Protein AF-A0A5D2SCQ4-F1 (afdb_monomer)

Nearest PDB structures (foldseek):
  4n5a-assembly1_A  TM=8.285E-01  e=2.492E-02  Saccharomyces cerevisiae S288C
  7ocf-assembly1_E  TM=3.473E-01  e=3.050E+00  Rattus norvegicus
  7jh6-assembly4_D  TM=3.419E-01  e=4.932E+00  synthetic construct

Solvent-accessible surface area (backbone atoms only — not comparable to full-atom values): 7076 Å² total; per-residue (Å²): 134,86,76,68,69,57,61,71,61,46,50,53,52,39,54,51,33,58,77,34,62,87,49,38,45,61,53,42,52,53,45,42,56,48,36,59,52,26,59,76,66,69,37,58,72,58,34,53,37,48,49,54,44,50,56,47,36,52,75,68,31,56,94,53,38,85,60,42,45,67,52,51,51,52,52,31,52,58,24,56,66,36,85,90,38,65,68,44,24,54,50,17,51,52,52,48,50,51,56,49,56,76,64,44,82,65,71,71,46,72,88,74,48,59,70,75,58,50,53,54,57,62,73,74,111

Mean predicted aligned error: 9.15 Å

Foldseek 3Di:
DLPQQDVVVLLVVLVVCQVPVVCVLVVLVVLLVVLVVCVVVVVVSSVVNSLVSVLVNLVRVLVSCVSRVVSLVVSLVVLCVPPPDVVSNVSSVVSVCSSVVSVPPPPPVLVVDDVVVNVVVVVVD

Radius of gyration: 16.8 Å; Cα contacts (8 Å, |Δi|>4): 83; chains: 1; bounding box: 44×37×41 Å

Structure (mmCIF, N/CA/C/O backbone):
data_AF-A0A5D2SCQ4-F1
#
_entry.id   AF-A0A5D2SCQ4-F1
#
loop_
_atom_site.group_PDB
_atom_site.id
_atom_site.type_symbol
_atom_site.label_atom_id
_atom_site.label_alt_id
_atom_site.label_comp_id
_atom_site.label_asym_id
_atom_site.label_entity_id
_atom_site.label_seq_id
_atom_site.pdbx_PDB_ins_code
_atom_site.Cartn_x
_atom_site.Cartn_y
_atom_site.Cartn_z
_atom_site.occupancy
_atom_site.B_iso_or_equiv
_atom_site.auth_seq_id
_atom_site.auth_comp_id
_atom_site.auth_asym_id
_atom_site.auth_atom_id
_atom_site.pdbx_PDB_model_num
ATOM 1 N N . MET A 1 1 ? -10.960 -16.924 11.896 1.00 34.47 1 MET A N 1
ATOM 2 C CA . MET A 1 1 ? -9.845 -17.576 11.174 1.00 34.47 1 MET A CA 1
ATOM 3 C C . MET A 1 1 ? -9.097 -16.480 10.440 1.00 34.47 1 MET A C 1
ATOM 5 O O . MET A 1 1 ? -9.361 -16.223 9.272 1.00 34.47 1 MET A O 1
ATOM 9 N N . ASP A 1 2 ? -8.215 -15.797 11.160 1.00 41.88 2 ASP A N 1
ATOM 10 C CA . ASP A 1 2 ? -7.297 -14.808 10.605 1.00 41.88 2 ASP A CA 1
ATOM 11 C C . ASP A 1 2 ? -6.147 -15.559 9.942 1.00 41.88 2 ASP A C 1
ATOM 13 O O . ASP A 1 2 ? -5.124 -15.850 10.554 1.00 41.88 2 ASP A O 1
ATOM 17 N N . ALA A 1 3 ? -6.367 -15.987 8.698 1.00 49.19 3 ALA A N 1
ATOM 18 C CA . ALA A 1 3 ? -5.285 -16.503 7.880 1.00 49.19 3 ALA A CA 1
ATOM 19 C C . ALA A 1 3 ? -4.336 -15.334 7.602 1.00 49.19 3 ALA A C 1
ATOM 21 O O . ALA A 1 3 ? -4.614 -14.486 6.751 1.00 49.19 3 ALA A O 1
ATOM 22 N N . GLU A 1 4 ? -3.252 -15.280 8.371 1.00 58.25 4 GLU A N 1
ATOM 23 C CA . GLU A 1 4 ? -2.192 -14.296 8.225 1.00 58.25 4 GLU A CA 1
ATOM 24 C C . GLU A 1 4 ? -1.730 -14.243 6.756 1.00 58.25 4 GLU A C 1
ATOM 26 O O . GLU A 1 4 ? -1.707 -15.282 6.073 1.00 58.25 4 GLU A O 1
ATOM 31 N N . PRO A 1 5 ? -1.434 -13.050 6.211 1.00 62.31 5 PRO A N 1
ATOM 32 C CA . PRO A 1 5 ? -1.111 -12.905 4.801 1.00 62.31 5 PRO A CA 1
ATOM 33 C C . PRO A 1 5 ? 0.075 -13.811 4.453 1.00 62.31 5 PRO A C 1
ATOM 35 O O . PRO A 1 5 ? 1.175 -13.633 4.956 1.00 62.31 5 PRO A O 1
ATOM 38 N N . ASN A 1 6 ? -0.156 -14.833 3.622 1.00 80.81 6 ASN A N 1
ATOM 39 C CA . ASN A 1 6 ? 0.857 -15.849 3.347 1.00 80.81 6 ASN A CA 1
ATOM 40 C C . ASN A 1 6 ? 2.010 -15.230 2.544 1.00 80.81 6 ASN A C 1
ATOM 42 O O . ASN A 1 6 ? 1.920 -15.110 1.317 1.00 80.81 6 ASN A O 1
ATOM 46 N N . ASP A 1 7 ? 3.091 -14.876 3.235 1.00 79.88 7 ASP A N 1
ATOM 47 C CA . ASP A 1 7 ? 4.277 -14.219 2.681 1.00 79.88 7 ASP A CA 1
ATOM 48 C C . ASP A 1 7 ? 4.812 -14.902 1.420 1.00 79.88 7 ASP A C 1
ATOM 50 O O . ASP A 1 7 ? 5.222 -14.235 0.468 1.00 79.88 7 ASP A O 1
ATOM 54 N N . ARG A 1 8 ? 4.729 -16.238 1.340 1.00 86.69 8 ARG A N 1
ATOM 55 C CA . ARG A 1 8 ? 5.151 -16.995 0.152 1.00 86.69 8 ARG A CA 1
ATOM 56 C C . ARG A 1 8 ? 4.293 -16.673 -1.072 1.00 86.69 8 ARG A C 1
ATOM 58 O O . ARG A 1 8 ? 4.812 -16.597 -2.185 1.00 86.69 8 ARG A O 1
ATOM 65 N N . LYS A 1 9 ? 2.978 -16.508 -0.899 1.00 87.25 9 LYS A N 1
ATOM 66 C CA . LYS A 1 9 ? 2.068 -16.118 -1.991 1.00 87.25 9 LYS A CA 1
ATOM 67 C C . LYS A 1 9 ? 2.291 -14.660 -2.395 1.00 87.25 9 LYS A C 1
ATOM 69 O O . LYS A 1 9 ? 2.300 -14.371 -3.589 1.00 87.25 9 LYS A O 1
ATOM 74 N N . ILE A 1 10 ? 2.520 -13.775 -1.424 1.00 88.94 10 ILE A N 1
ATOM 75 C CA . ILE A 1 10 ? 2.811 -12.356 -1.674 1.00 88.94 10 ILE A CA 1
ATOM 76 C C . ILE A 1 10 ? 4.125 -12.205 -2.450 1.00 88.94 10 ILE A C 1
ATOM 78 O O . ILE A 1 10 ? 4.172 -11.467 -3.433 1.00 88.94 10 ILE A O 1
ATOM 82 N N . GLY A 1 11 ? 5.164 -12.956 -2.073 1.00 89.06 11 GLY A N 1
ATOM 83 C CA . GLY A 1 11 ? 6.440 -12.984 -2.788 1.00 89.06 11 GLY A CA 1
ATOM 84 C C . GLY A 1 11 ? 6.273 -13.362 -4.261 1.00 89.06 11 GLY A C 1
ATOM 85 O O . GLY A 1 11 ? 6.700 -12.613 -5.133 1.00 89.06 11 GLY A O 1
ATOM 86 N N . LYS A 1 12 ? 5.546 -14.450 -4.550 1.00 93.38 12 LYS A N 1
ATOM 87 C CA . LYS A 1 12 ? 5.260 -14.874 -5.934 1.00 93.38 12 LYS A CA 1
ATOM 88 C C . LYS A 1 12 ? 4.489 -13.826 -6.738 1.00 93.38 12 LYS A C 1
ATOM 90 O O . LYS A 1 12 ? 4.757 -13.650 -7.923 1.00 93.38 12 LYS A O 1
ATOM 95 N N . LEU A 1 13 ? 3.530 -13.139 -6.113 1.00 92.19 13 LEU A N 1
ATOM 96 C CA . LEU A 1 13 ? 2.800 -12.048 -6.761 1.00 92.19 13 LEU A CA 1
ATOM 97 C C . LEU A 1 13 ? 3.745 -10.898 -7.135 1.00 92.19 13 LEU A C 1
ATOM 99 O O . LEU A 1 13 ? 3.651 -10.379 -8.245 1.00 92.19 13 LEU A O 1
ATOM 103 N N . CYS A 1 14 ? 4.664 -10.531 -6.241 1.00 90.88 14 CYS A N 1
ATOM 104 C CA . CYS A 1 14 ? 5.633 -9.465 -6.493 1.00 90.88 14 CYS A CA 1
ATOM 105 C C . CYS A 1 14 ? 6.654 -9.861 -7.566 1.00 90.88 14 CYS A C 1
ATOM 107 O O . CYS A 1 14 ? 6.937 -9.060 -8.448 1.00 90.88 14 CYS A O 1
ATOM 109 N N . GLU A 1 15 ? 7.151 -11.101 -7.563 1.00 94.00 15 GLU A N 1
ATOM 110 C CA . GLU A 1 15 ? 8.021 -11.614 -8.633 1.00 94.00 15 GLU A CA 1
ATOM 111 C C . GLU A 1 15 ? 7.315 -11.606 -9.993 1.00 94.00 15 GLU A C 1
ATOM 113 O O . GLU A 1 15 ? 7.894 -11.215 -11.008 1.00 94.00 15 GLU A O 1
ATOM 118 N N . TYR A 1 16 ? 6.044 -12.017 -10.023 1.00 94.06 16 TYR A N 1
ATOM 119 C CA . TYR A 1 16 ? 5.231 -11.976 -11.232 1.00 94.06 16 TYR A CA 1
ATOM 120 C C . TYR A 1 16 ? 5.030 -10.541 -11.736 1.00 94.06 16 TYR A C 1
ATOM 122 O O . TYR A 1 16 ? 5.176 -10.290 -12.934 1.00 94.06 16 TYR A O 1
ATOM 130 N N . ALA A 1 17 ? 4.729 -9.610 -10.828 1.00 92.50 17 ALA A N 1
ATOM 131 C CA . ALA A 1 17 ? 4.571 -8.190 -11.115 1.00 92.50 17 ALA A CA 1
ATOM 132 C C . ALA A 1 17 ? 5.867 -7.564 -11.653 1.00 92.50 17 ALA A C 1
ATOM 134 O O . ALA A 1 17 ? 5.830 -6.884 -12.676 1.00 92.50 17 ALA A O 1
ATOM 135 N N . LEU A 1 18 ? 7.011 -7.870 -11.033 1.00 92.19 18 LEU A N 1
ATOM 136 C CA . LEU A 1 18 ? 8.329 -7.396 -11.455 1.00 92.19 18 LEU A CA 1
ATOM 137 C C . LEU A 1 18 ? 8.681 -7.874 -12.871 1.00 92.19 18 LEU A C 1
ATOM 139 O O . LEU A 1 18 ? 9.181 -7.103 -13.684 1.00 92.19 18 LEU A O 1
ATOM 143 N N . ARG A 1 19 ? 8.366 -9.134 -13.197 1.00 94.94 19 ARG A N 1
ATOM 144 C CA . ARG A 1 19 ? 8.564 -9.691 -14.547 1.00 94.94 19 ARG A CA 1
ATOM 145 C C . ARG A 1 19 ? 7.571 -9.151 -15.581 1.00 94.94 19 ARG A C 1
ATOM 147 O O . ARG A 1 19 ? 7.814 -9.298 -16.773 1.00 94.94 19 ARG A O 1
ATOM 154 N N . ASN A 1 20 ? 6.454 -8.559 -15.150 1.00 94.62 20 ASN A N 1
ATOM 155 C CA . ASN A 1 20 ? 5.391 -8.066 -16.028 1.00 94.62 20 ASN A CA 1
ATOM 156 C C . ASN A 1 20 ? 4.879 -6.683 -15.577 1.00 94.62 20 ASN A C 1
ATOM 158 O O . ASN A 1 20 ? 3.721 -6.579 -15.153 1.00 94.62 20 ASN A O 1
ATOM 162 N N . PRO A 1 21 ? 5.677 -5.603 -15.703 1.00 92.75 21 PRO A N 1
ATOM 163 C CA . PRO A 1 21 ? 5.312 -4.287 -15.170 1.00 92.75 21 PRO A CA 1
ATOM 164 C C . PRO A 1 21 ? 3.952 -3.760 -15.651 1.00 92.75 21 PRO A C 1
ATOM 166 O O . PRO A 1 21 ? 3.210 -3.154 -14.885 1.00 92.75 21 PRO A O 1
ATOM 169 N N . LEU A 1 22 ? 3.552 -4.074 -16.888 1.00 93.94 22 LEU A N 1
ATOM 170 C CA . LEU A 1 22 ? 2.253 -3.676 -17.453 1.00 93.94 22 LEU A CA 1
ATOM 171 C C . LEU A 1 22 ? 1.040 -4.289 -16.726 1.00 93.94 22 LEU A C 1
ATOM 173 O O . LEU A 1 22 ? -0.082 -3.809 -16.876 1.00 93.94 22 LEU A O 1
ATOM 177 N N . ARG A 1 23 ? 1.234 -5.352 -15.936 1.00 94.19 23 ARG A N 1
ATOM 178 C CA . ARG A 1 23 ? 0.178 -5.958 -15.110 1.00 94.19 23 ARG A CA 1
ATOM 179 C C . ARG A 1 23 ? 0.005 -5.246 -13.769 1.00 94.19 23 ARG A C 1
ATOM 181 O O . ARG A 1 23 ? -1.066 -5.379 -13.176 1.00 94.19 23 ARG A O 1
ATOM 188 N N . ILE A 1 24 ? 1.006 -4.487 -13.313 1.00 94.44 24 ILE A N 1
ATOM 189 C CA . ILE A 1 24 ? 1.000 -3.801 -12.014 1.00 94.44 24 ILE A CA 1
ATOM 190 C C . ILE A 1 24 ? -0.243 -2.919 -11.843 1.00 94.44 24 ILE A C 1
ATOM 192 O O . ILE A 1 24 ? -0.956 -3.159 -10.870 1.00 94.44 24 ILE A O 1
ATOM 196 N N . PRO A 1 25 ? -0.604 -2.013 -12.779 1.00 95.19 25 PRO A N 1
ATOM 197 C CA . PRO A 1 25 ? -1.777 -1.150 -12.607 1.00 95.19 25 PRO A CA 1
ATOM 198 C C . PRO A 1 25 ? -3.079 -1.930 -12.390 1.00 95.19 25 PRO A C 1
ATOM 200 O O . PRO A 1 25 ? -3.927 -1.547 -11.587 1.00 95.19 25 PRO A O 1
ATOM 203 N N . LYS A 1 26 ? -3.246 -3.067 -13.081 1.00 95.44 26 LYS A N 1
ATOM 204 C CA . LYS A 1 26 ? -4.448 -3.895 -12.932 1.00 95.44 26 LYS A CA 1
ATOM 205 C C . LYS A 1 26 ? -4.468 -4.633 -11.595 1.00 95.44 26 LYS A C 1
ATOM 207 O O . LYS A 1 26 ? -5.529 -4.749 -10.985 1.00 95.44 26 LYS A O 1
ATOM 212 N N . ILE A 1 27 ? -3.315 -5.131 -11.144 1.00 94.75 27 ILE A N 1
ATOM 213 C CA . ILE A 1 27 ? -3.173 -5.787 -9.838 1.00 94.75 27 ILE A CA 1
ATOM 214 C C . ILE A 1 27 ? -3.494 -4.789 -8.722 1.00 94.75 27 ILE A C 1
ATOM 216 O O . ILE A 1 27 ? -4.327 -5.081 -7.867 1.00 94.75 27 ILE A O 1
ATOM 220 N N . THR A 1 28 ? -2.880 -3.607 -8.747 1.00 95.69 28 THR A N 1
ATOM 221 C CA . THR A 1 28 ? -3.022 -2.609 -7.682 1.00 95.69 28 THR A CA 1
ATOM 222 C C . THR A 1 28 ? -4.400 -1.960 -7.678 1.00 95.69 28 THR A C 1
ATOM 224 O O . THR A 1 28 ? -4.975 -1.813 -6.608 1.00 95.69 28 THR A O 1
ATOM 227 N N . SER A 1 29 ? -5.014 -1.712 -8.837 1.00 95.69 29 SER A N 1
ATOM 228 C CA . SER A 1 29 ? -6.412 -1.263 -8.896 1.00 95.69 29 SER A CA 1
ATOM 229 C C . SER A 1 29 ? -7.381 -2.280 -8.271 1.00 95.69 29 SER A C 1
ATOM 231 O O . SER A 1 29 ? -8.270 -1.911 -7.505 1.00 95.69 29 SER A O 1
ATOM 233 N N . ASN A 1 30 ? -7.187 -3.582 -8.521 1.00 95.88 30 ASN A N 1
ATOM 234 C CA . ASN A 1 30 ? -8.016 -4.617 -7.896 1.00 95.88 30 ASN A CA 1
ATOM 235 C C . ASN A 1 30 ? -7.813 -4.673 -6.366 1.00 95.88 30 ASN A C 1
ATOM 237 O O . ASN A 1 30 ? -8.776 -4.879 -5.624 1.00 95.88 30 ASN A O 1
ATOM 241 N N . LEU A 1 31 ? -6.574 -4.505 -5.887 1.00 95.69 31 LEU A N 1
ATOM 242 C CA . LEU A 1 31 ? -6.256 -4.463 -4.455 1.00 95.69 31 LEU A CA 1
ATOM 243 C C . LEU A 1 31 ? -6.869 -3.236 -3.772 1.00 95.69 31 LEU A C 1
ATOM 245 O O . LEU A 1 31 ? -7.442 -3.365 -2.693 1.00 95.69 31 LEU A O 1
ATOM 249 N N . GLU A 1 32 ? -6.804 -2.074 -4.413 1.00 96.12 32 GLU A N 1
ATOM 250 C CA . GLU A 1 32 ? -7.414 -0.829 -3.947 1.00 96.12 32 GLU A CA 1
ATOM 251 C C . GLU A 1 32 ? -8.934 -0.959 -3.814 1.00 96.12 32 GLU A C 1
ATOM 253 O O . GLU A 1 32 ? -9.490 -0.720 -2.740 1.00 96.12 32 GLU A O 1
ATOM 258 N N . GLN A 1 33 ? -9.610 -1.428 -4.868 1.00 96.38 33 GLN A N 1
ATOM 259 C CA . GLN A 1 33 ? -11.055 -1.669 -4.836 1.00 96.38 33 GLN A CA 1
ATOM 260 C C . GLN A 1 33 ? -11.444 -2.631 -3.709 1.00 96.38 33 GLN A C 1
ATOM 262 O O . GLN A 1 33 ? -12.448 -2.423 -3.019 1.00 96.38 33 GLN A O 1
ATOM 267 N N . ARG A 1 34 ? -10.640 -3.681 -3.501 1.00 95.25 34 ARG A N 1
ATOM 268 C CA . ARG A 1 34 ? -10.847 -4.639 -2.417 1.00 95.25 34 ARG A CA 1
ATOM 269 C C . ARG A 1 34 ? -10.657 -3.989 -1.046 1.00 95.25 34 ARG A C 1
ATOM 271 O O . ARG A 1 34 ? -11.515 -4.175 -0.190 1.00 95.25 34 ARG A O 1
ATOM 278 N N . CYS A 1 35 ? -9.610 -3.186 -0.866 1.00 95.56 35 CYS A N 1
ATOM 279 C CA . CYS A 1 35 ? -9.332 -2.465 0.374 1.00 95.56 35 CYS A CA 1
ATOM 280 C C . CYS A 1 35 ? -10.488 -1.537 0.761 1.00 95.56 35 CYS A C 1
ATOM 282 O O . CYS A 1 35 ? -11.000 -1.627 1.872 1.00 95.56 35 CYS A O 1
ATOM 284 N N . PHE A 1 36 ? -10.987 -0.718 -0.172 1.00 96.56 36 PHE A N 1
ATOM 2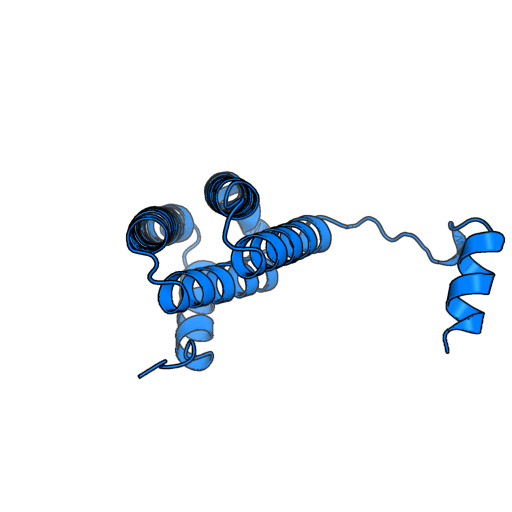85 C CA . PHE A 1 36 ? -12.131 0.160 0.097 1.00 96.56 36 PHE A CA 1
ATOM 286 C C . PHE A 1 36 ? -13.419 -0.607 0.406 1.00 96.56 36 PHE A C 1
ATOM 288 O O . PHE A 1 36 ? -14.252 -0.153 1.193 1.00 96.56 36 PHE A O 1
ATOM 295 N N . LYS A 1 37 ? -13.622 -1.772 -0.218 1.00 96.56 37 LYS A N 1
ATOM 296 C CA . LYS A 1 37 ? -14.746 -2.648 0.123 1.00 96.56 37 LYS A CA 1
ATOM 297 C C . LYS A 1 37 ? -14.606 -3.191 1.545 1.00 96.56 37 LYS A C 1
ATOM 299 O O . LYS A 1 37 ? -15.570 -3.127 2.297 1.00 96.56 37 LYS A O 1
ATOM 304 N N . ASP A 1 38 ? -13.439 -3.711 1.903 1.00 94.94 38 ASP A N 1
ATOM 305 C CA . ASP A 1 38 ? -13.210 -4.322 3.212 1.00 94.94 38 ASP A CA 1
ATOM 306 C C . ASP A 1 38 ? -13.175 -3.287 4.345 1.00 94.94 38 ASP A C 1
ATOM 308 O O . ASP A 1 38 ? -13.707 -3.572 5.410 1.00 94.94 38 ASP A O 1
ATOM 312 N N . LEU A 1 39 ? -12.681 -2.066 4.104 1.00 93.7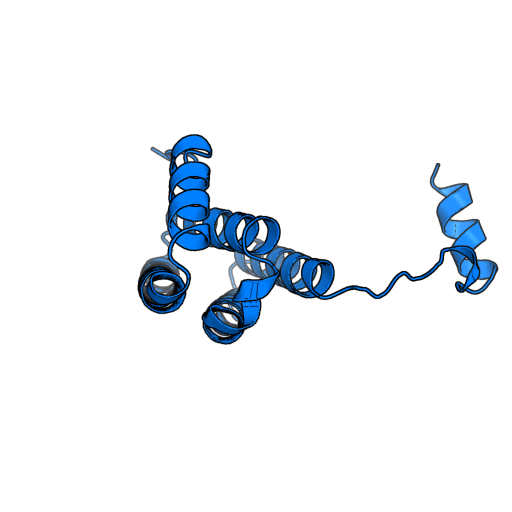5 39 LEU A N 1
ATOM 313 C CA . LEU A 1 39 ? -12.769 -0.952 5.057 1.00 93.75 39 LEU A CA 1
ATOM 314 C C . LEU A 1 39 ? -14.220 -0.610 5.409 1.00 93.75 39 LEU A C 1
ATOM 316 O O . LEU A 1 39 ? -14.554 -0.493 6.582 1.00 93.75 39 LEU A O 1
ATOM 320 N N . ARG A 1 40 ? -15.102 -0.503 4.405 1.00 93.62 40 ARG A N 1
ATOM 321 C CA . ARG A 1 40 ? -16.533 -0.221 4.630 1.00 93.62 40 ARG A CA 1
ATOM 322 C C . ARG A 1 40 ? -17.261 -1.338 5.373 1.00 93.62 40 ARG A C 1
ATOM 324 O O . ARG A 1 40 ? -18.246 -1.066 6.044 1.00 93.62 40 ARG A O 1
ATOM 331 N N . ASN A 1 41 ? -16.792 -2.574 5.225 1.00 94.25 41 ASN A N 1
ATOM 332 C CA . ASN A 1 41 ? -17.358 -3.745 5.890 1.00 94.25 41 ASN A CA 1
ATOM 333 C C . ASN A 1 41 ? -16.648 -4.077 7.213 1.00 94.25 41 ASN A C 1
ATOM 335 O O . ASN A 1 41 ? -16.889 -5.149 7.758 1.00 94.25 41 ASN A O 1
ATOM 339 N N . GLU A 1 42 ? -15.733 -3.218 7.678 1.00 91.44 42 GLU A N 1
ATOM 340 C CA . GLU A 1 42 ? -14.923 -3.424 8.889 1.00 91.44 42 GLU A CA 1
ATOM 341 C C . GLU A 1 42 ? -14.131 -4.751 8.894 1.00 91.44 42 GLU A C 1
ATOM 343 O O . GLU A 1 42 ? -13.778 -5.310 9.931 1.00 91.44 42 GLU A O 1
ATOM 348 N N . ASN A 1 43 ? -13.792 -5.264 7.709 1.00 91.69 43 ASN A N 1
ATOM 349 C CA . ASN A 1 43 ? -13.002 -6.479 7.534 1.00 91.69 43 ASN A CA 1
ATOM 350 C C . ASN A 1 43 ? -11.500 -6.155 7.570 1.00 91.69 43 ASN A C 1
ATOM 352 O O . ASN A 1 43 ? -10.780 -6.219 6.567 1.00 91.69 43 ASN A O 1
ATOM 356 N N . PHE A 1 44 ? -11.024 -5.776 8.754 1.00 89.25 44 PHE A N 1
ATOM 357 C CA . PHE A 1 44 ? -9.677 -5.241 8.944 1.00 89.25 44 PHE A CA 1
ATOM 358 C C . PHE A 1 44 ? -8.554 -6.257 8.688 1.00 89.25 44 PHE A C 1
ATOM 360 O O . PHE A 1 44 ? -7.460 -5.865 8.280 1.00 89.25 44 PHE A O 1
ATOM 367 N N . GLY A 1 45 ? -8.815 -7.561 8.831 1.00 88.75 45 GLY A N 1
ATOM 368 C CA . GLY A 1 45 ? -7.852 -8.605 8.459 1.00 88.75 45 GLY A CA 1
ATOM 369 C C . GLY A 1 45 ? -7.498 -8.569 6.966 1.00 88.75 45 GLY A C 1
ATOM 370 O O . GLY A 1 45 ? -6.326 -8.651 6.594 1.00 88.75 45 GLY A O 1
ATOM 371 N N . CYS A 1 46 ? -8.490 -8.343 6.095 1.00 89.06 46 CYS A N 1
ATOM 372 C CA . CYS A 1 46 ? -8.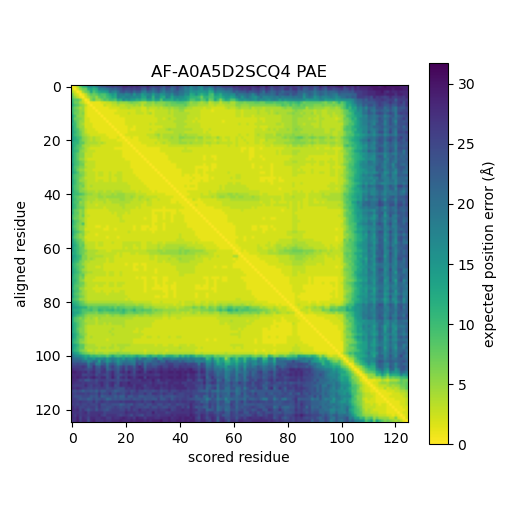247 -8.203 4.656 1.00 89.06 46 CYS A CA 1
ATOM 373 C C . CYS A 1 46 ? -7.515 -6.898 4.313 1.00 89.06 46 CYS A C 1
ATOM 375 O O . CYS A 1 46 ? -6.643 -6.898 3.444 1.00 89.06 46 CYS A O 1
ATOM 377 N N . VAL A 1 47 ? -7.818 -5.804 5.018 1.00 91.56 47 VAL A N 1
ATOM 378 C CA . VAL A 1 47 ? -7.124 -4.514 4.858 1.00 91.56 47 VAL A CA 1
ATOM 379 C C . VAL A 1 47 ? -5.634 -4.652 5.185 1.00 91.56 47 VAL A C 1
ATOM 381 O O . VAL A 1 47 ? -4.785 -4.249 4.386 1.00 91.56 47 VAL A O 1
ATOM 384 N N . LYS A 1 48 ? -5.304 -5.301 6.309 1.00 90.75 48 LYS A N 1
ATOM 385 C CA . LYS A 1 48 ? -3.918 -5.612 6.695 1.00 90.75 48 LYS A CA 1
ATOM 386 C C . LYS A 1 48 ? -3.216 -6.444 5.618 1.00 90.75 48 LYS A C 1
ATOM 388 O O . LYS A 1 48 ? -2.106 -6.104 5.214 1.00 90.75 48 LYS A O 1
ATOM 393 N N . ALA A 1 49 ? -3.885 -7.465 5.076 1.00 89.75 49 ALA A N 1
ATOM 394 C CA . ALA A 1 49 ? -3.335 -8.289 4.000 1.00 89.75 49 ALA A CA 1
ATOM 395 C C . ALA A 1 49 ? -3.028 -7.493 2.722 1.00 89.75 49 ALA A C 1
ATOM 397 O O . ALA A 1 49 ? -1.966 -7.677 2.122 1.00 89.75 49 ALA A O 1
ATOM 398 N N . VAL A 1 50 ? -3.925 -6.588 2.316 1.00 92.50 50 VAL A N 1
ATOM 399 C CA . VAL A 1 50 ? -3.695 -5.710 1.161 1.00 92.50 50 VAL A CA 1
ATOM 400 C C . VAL A 1 50 ? -2.469 -4.827 1.390 1.00 92.50 50 VAL A C 1
ATOM 402 O O . VAL A 1 50 ? -1.626 -4.714 0.499 1.00 92.50 50 VAL A O 1
ATOM 405 N N . LEU A 1 51 ? -2.308 -4.256 2.584 1.00 91.56 51 LEU A N 1
ATOM 406 C CA . LEU A 1 51 ? -1.133 -3.439 2.880 1.00 91.56 51 LEU A CA 1
ATOM 407 C C . LEU A 1 51 ? 0.171 -4.232 2.949 1.00 91.56 51 LEU A C 1
ATOM 409 O O . LEU A 1 51 ? 1.192 -3.730 2.480 1.00 91.56 51 LEU A O 1
ATOM 413 N N . CYS A 1 52 ? 0.158 -5.475 3.433 1.00 90.44 52 CYS A N 1
ATOM 414 C CA . CYS A 1 52 ? 1.324 -6.357 3.338 1.00 90.44 52 CYS A CA 1
ATOM 415 C C . CYS A 1 52 ? 1.767 -6.551 1.877 1.00 90.44 52 CYS A C 1
ATOM 417 O O . CYS A 1 52 ? 2.966 -6.522 1.588 1.00 90.44 52 CYS A O 1
ATOM 419 N N . ILE A 1 53 ? 0.814 -6.681 0.945 1.00 91.50 53 ILE A N 1
ATOM 420 C CA . ILE A 1 53 ? 1.109 -6.784 -0.490 1.00 91.50 53 ILE A CA 1
ATOM 421 C C . ILE A 1 53 ? 1.725 -5.486 -1.016 1.00 91.50 53 ILE A C 1
ATOM 423 O O . ILE A 1 53 ? 2.771 -5.541 -1.660 1.00 91.50 53 ILE A O 1
ATOM 427 N N . TYR A 1 54 ? 1.133 -4.325 -0.717 1.00 93.25 54 TYR A N 1
ATOM 428 C CA . TYR A 1 54 ? 1.695 -3.036 -1.137 1.00 93.25 54 TYR A CA 1
ATOM 429 C C . TYR A 1 54 ? 3.093 -2.796 -0.568 1.00 93.25 54 TYR A C 1
ATOM 431 O O . TYR A 1 54 ? 3.973 -2.366 -1.306 1.00 93.25 54 TYR A O 1
ATOM 439 N N . ARG A 1 55 ? 3.340 -3.142 0.701 1.00 90.06 55 ARG A N 1
ATOM 440 C CA . ARG A 1 55 ? 4.673 -3.040 1.310 1.00 90.06 55 ARG A CA 1
ATOM 441 C C . ARG A 1 55 ? 5.695 -3.900 0.570 1.00 90.06 55 ARG A C 1
ATOM 443 O O . ARG A 1 55 ? 6.816 -3.462 0.325 1.00 90.06 55 ARG A O 1
ATOM 450 N N . LYS A 1 56 ? 5.317 -5.118 0.171 1.00 89.69 56 LYS A N 1
ATOM 451 C CA . LYS A 1 56 ? 6.212 -5.982 -0.604 1.00 89.69 56 LYS A CA 1
ATOM 452 C C . LYS A 1 56 ? 6.428 -5.450 -2.024 1.00 89.69 56 LYS A C 1
ATOM 454 O O . LYS A 1 56 ? 7.571 -5.445 -2.476 1.00 89.69 56 LYS A O 1
ATOM 459 N N . LEU A 1 57 ? 5.384 -4.944 -2.684 1.00 91.06 57 LEU A N 1
ATOM 460 C CA . LEU A 1 57 ? 5.492 -4.288 -3.992 1.00 91.06 57 LEU A CA 1
ATOM 461 C C . LEU A 1 57 ? 6.428 -3.082 -3.943 1.00 91.06 57 LEU A C 1
ATOM 463 O O . LEU A 1 57 ? 7.281 -2.969 -4.814 1.00 91.06 57 LEU A O 1
ATOM 467 N N . LEU A 1 58 ? 6.333 -2.246 -2.907 1.00 89.25 58 LEU A N 1
ATOM 468 C CA . LEU A 1 58 ? 7.274 -1.151 -2.691 1.00 89.25 58 LEU A CA 1
ATOM 469 C C . LEU A 1 58 ? 8.716 -1.667 -2.627 1.00 89.25 58 LEU A C 1
ATOM 471 O O . LEU A 1 58 ? 9.555 -1.195 -3.377 1.00 89.25 58 LEU A O 1
ATOM 475 N N . SER A 1 59 ? 8.986 -2.708 -1.834 1.00 87.31 59 SER A N 1
ATOM 476 C CA . SER A 1 59 ? 10.349 -3.246 -1.705 1.00 87.31 59 SER A CA 1
ATOM 477 C C . SER A 1 59 ? 10.888 -3.928 -2.975 1.00 87.31 59 SER A C 1
ATOM 479 O O . SER A 1 59 ? 12.090 -3.905 -3.224 1.00 87.31 59 SER A O 1
ATOM 481 N N . SER A 1 60 ? 10.019 -4.576 -3.763 1.00 87.81 60 SER A N 1
ATOM 482 C CA . SER A 1 60 ? 10.412 -5.456 -4.879 1.00 87.81 60 SER A CA 1
ATOM 483 C C . SER A 1 60 ? 10.273 -4.811 -6.261 1.00 87.81 60 SER A C 1
ATOM 485 O O . SER A 1 60 ? 10.895 -5.284 -7.203 1.00 87.81 60 SER A O 1
ATOM 487 N N . CYS A 1 61 ? 9.446 -3.772 -6.404 1.00 88.50 61 CYS A N 1
ATOM 488 C CA . CYS A 1 61 ? 9.117 -3.099 -7.667 1.00 88.50 61 CYS A CA 1
ATOM 489 C C . CYS A 1 61 ? 9.371 -1.579 -7.576 1.00 88.50 61 CYS A C 1
ATOM 491 O O . CYS A 1 61 ? 8.565 -0.788 -8.070 1.00 88.50 61 CYS A O 1
ATOM 493 N N . LYS A 1 62 ? 10.465 -1.167 -6.915 1.00 85.50 62 LYS A N 1
ATOM 494 C CA . LYS A 1 62 ? 10.804 0.245 -6.631 1.00 85.50 62 LYS A CA 1
ATOM 495 C C . LYS A 1 62 ? 10.783 1.126 -7.883 1.00 85.50 62 LYS A C 1
ATOM 497 O O . LYS A 1 62 ? 10.124 2.158 -7.909 1.00 85.50 62 LYS A O 1
ATOM 502 N N . GLU A 1 63 ? 11.405 0.662 -8.963 1.00 88.75 63 GLU A N 1
ATOM 503 C CA . GLU A 1 63 ? 11.466 1.382 -10.246 1.00 88.75 63 GLU A CA 1
ATOM 504 C C . GLU A 1 63 ? 10.093 1.515 -10.933 1.00 88.75 63 GLU A C 1
ATOM 506 O O . GLU A 1 63 ? 9.864 2.401 -11.751 1.00 88.75 63 GLU A O 1
ATOM 511 N N . GLN A 1 64 ? 9.144 0.634 -10.605 1.00 91.25 64 GLN A N 1
ATOM 512 C CA . GLN A 1 64 ? 7.788 0.628 -11.163 1.00 91.25 64 GLN A CA 1
ATOM 513 C C . GLN A 1 64 ? 6.778 1.312 -10.242 1.00 91.25 64 GLN A C 1
ATOM 515 O O . GLN A 1 64 ? 5.581 1.320 -10.533 1.00 91.25 64 GLN A O 1
ATOM 520 N N . MET A 1 65 ?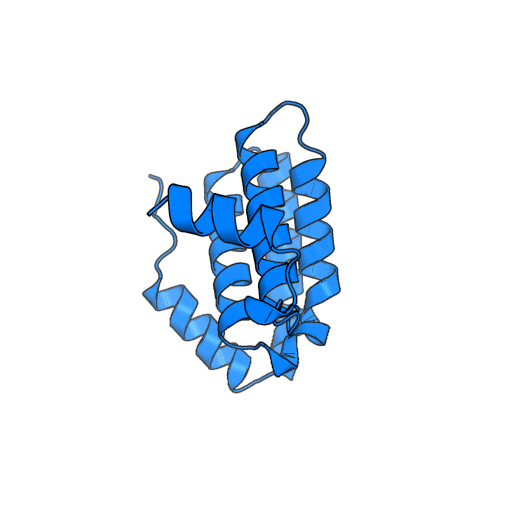 7.233 1.895 -9.138 1.00 90.19 65 MET A N 1
ATOM 521 C CA . MET A 1 65 ? 6.372 2.530 -8.156 1.00 90.19 65 MET A CA 1
ATOM 522 C C . MET A 1 65 ? 5.437 3.616 -8.727 1.00 90.19 65 MET A C 1
ATOM 524 O O . MET A 1 65 ? 4.275 3.660 -8.304 1.00 90.19 65 MET A O 1
ATOM 528 N N . PRO A 1 66 ? 5.826 4.417 -9.745 1.00 92.88 66 PRO A N 1
ATOM 529 C CA . PRO A 1 66 ? 4.900 5.339 -10.410 1.00 92.88 66 PRO A CA 1
ATOM 530 C C . PRO A 1 66 ? 3.619 4.680 -10.954 1.00 92.88 66 PRO A C 1
ATOM 532 O O . PRO A 1 66 ? 2.590 5.342 -11.054 1.00 92.88 66 PRO A O 1
ATOM 535 N N . LEU A 1 67 ? 3.638 3.374 -11.254 1.00 93.75 67 LEU A N 1
ATOM 536 C CA . LEU A 1 67 ? 2.478 2.631 -11.764 1.00 93.75 67 LEU A CA 1
ATOM 537 C C . LEU A 1 67 ? 1.396 2.363 -10.708 1.00 93.75 67 LEU A C 1
ATOM 539 O O . LEU A 1 67 ? 0.295 1.941 -11.063 1.00 93.75 67 LEU A O 1
ATOM 543 N N . PHE A 1 68 ? 1.699 2.545 -9.421 1.00 94.12 68 PHE A N 1
ATOM 544 C CA . PHE A 1 68 ? 0.758 2.253 -8.336 1.00 94.12 68 PHE A CA 1
ATOM 545 C C . PHE A 1 68 ? 0.762 3.248 -7.173 1.00 94.12 68 PHE A C 1
ATOM 547 O O . PHE A 1 68 ? -0.030 3.079 -6.243 1.00 94.12 68 PHE A O 1
ATOM 554 N N . ALA A 1 69 ? 1.612 4.276 -7.215 1.00 93.56 69 ALA A N 1
ATOM 555 C CA . ALA A 1 69 ? 1.716 5.290 -6.170 1.00 93.56 69 ALA A CA 1
ATOM 556 C C . ALA A 1 69 ? 0.367 5.949 -5.848 1.00 93.56 69 ALA A C 1
ATOM 558 O O . ALA A 1 69 ? 0.008 6.069 -4.679 1.00 93.56 69 ALA A O 1
ATOM 559 N N . SER A 1 70 ? -0.411 6.310 -6.873 1.00 95.38 70 SER A N 1
ATOM 560 C CA . SER A 1 70 ? -1.732 6.925 -6.696 1.00 95.38 70 SER A CA 1
ATOM 561 C C . SER A 1 70 ? -2.700 6.016 -5.935 1.00 95.38 70 SER A C 1
ATOM 563 O O . SER A 1 70 ? -3.316 6.467 -4.972 1.00 95.38 70 SER A O 1
ATOM 565 N N . CYS A 1 71 ? -2.781 4.733 -6.307 1.00 95.00 71 CYS A N 1
ATOM 566 C CA . CYS A 1 71 ? -3.630 3.756 -5.624 1.00 95.00 71 CYS A CA 1
ATOM 567 C C . CYS A 1 71 ? -3.220 3.577 -4.156 1.00 95.00 71 CYS A C 1
ATOM 569 O O . CYS A 1 71 ? -4.063 3.556 -3.261 1.00 95.00 71 CYS A O 1
ATOM 571 N N . LEU A 1 72 ? -1.916 3.463 -3.883 1.00 95.56 72 LEU A N 1
ATOM 572 C CA . LEU A 1 72 ? -1.427 3.292 -2.515 1.00 95.56 72 LEU A CA 1
ATOM 573 C C . LEU A 1 72 ? -1.687 4.539 -1.655 1.00 95.56 72 LEU A C 1
ATOM 575 O O . LEU A 1 72 ? -2.179 4.412 -0.535 1.00 95.56 72 LEU A O 1
ATOM 579 N N . LEU A 1 73 ? -1.430 5.739 -2.179 1.00 96.00 73 LEU A N 1
ATOM 580 C CA . LEU A 1 73 ? -1.735 6.995 -1.488 1.00 96.00 73 LEU A CA 1
ATOM 581 C C . LEU A 1 73 ? -3.240 7.162 -1.227 1.00 96.00 73 LEU A C 1
ATOM 583 O O . LEU A 1 73 ? -3.623 7.645 -0.161 1.00 96.00 73 LEU A O 1
ATOM 587 N N . GLY A 1 74 ? -4.095 6.717 -2.154 1.00 97.06 74 GLY A N 1
ATOM 588 C CA . GLY A 1 74 ? -5.547 6.681 -1.967 1.00 97.06 74 GLY A CA 1
ATOM 589 C C . GLY A 1 74 ? -5.967 5.811 -0.779 1.00 97.06 74 GLY A C 1
ATOM 590 O O . GLY A 1 74 ? -6.763 6.246 0.057 1.00 97.06 74 GLY A O 1
ATOM 591 N N . ILE A 1 75 ? -5.380 4.617 -0.656 1.00 96.75 75 ILE A N 1
ATOM 592 C CA . ILE A 1 75 ? -5.600 3.721 0.489 1.00 96.75 75 ILE A CA 1
ATOM 593 C C . ILE A 1 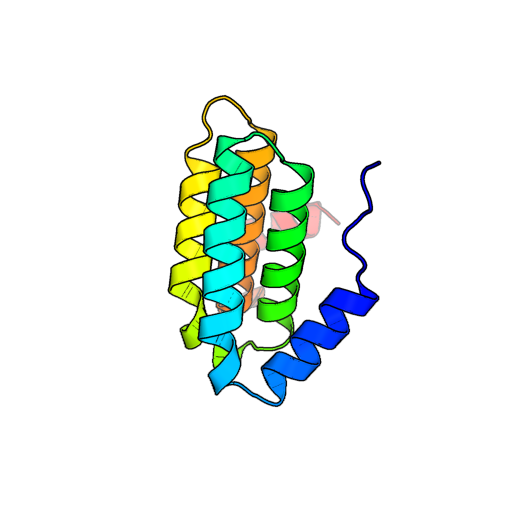75 ? -5.077 4.345 1.786 1.00 96.7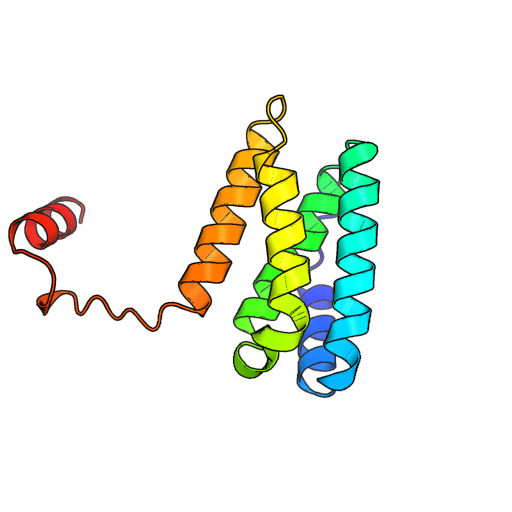5 75 ILE A C 1
ATOM 595 O O . ILE A 1 75 ? -5.793 4.350 2.785 1.00 96.75 75 ILE A O 1
ATOM 599 N N . ILE A 1 76 ? -3.853 4.886 1.779 1.00 97.00 76 ILE A N 1
ATOM 600 C CA . ILE A 1 76 ? -3.243 5.537 2.949 1.00 97.00 76 ILE A CA 1
ATOM 601 C C . ILE A 1 76 ? -4.154 6.648 3.468 1.00 97.00 76 ILE A C 1
ATOM 603 O O . ILE A 1 76 ? -4.459 6.680 4.658 1.00 97.00 76 ILE A O 1
ATOM 607 N N . ARG A 1 77 ? -4.644 7.524 2.583 1.00 97.44 77 ARG A N 1
ATOM 608 C CA . ARG A 1 77 ? -5.566 8.597 2.966 1.00 97.44 77 ARG A CA 1
ATOM 609 C C . ARG A 1 77 ? -6.823 8.044 3.639 1.00 97.44 77 ARG A C 1
ATOM 611 O O . ARG A 1 77 ? -7.171 8.491 4.726 1.00 97.44 77 ARG A O 1
ATOM 618 N N . ALA A 1 78 ? -7.458 7.036 3.043 1.00 96.56 78 ALA A N 1
ATOM 619 C CA . ALA A 1 78 ? -8.683 6.459 3.595 1.00 96.56 78 ALA A CA 1
ATOM 620 C C . ALA A 1 78 ? -8.482 5.771 4.956 1.00 96.56 78 ALA A C 1
ATOM 622 O O . ALA A 1 78 ? -9.400 5.764 5.775 1.00 96.56 78 ALA A O 1
ATOM 623 N N . LEU A 1 79 ? -7.295 5.210 5.209 1.00 96.06 79 LEU A N 1
ATOM 624 C CA . LEU A 1 79 ? -6.911 4.664 6.514 1.00 96.06 79 LEU A CA 1
ATOM 625 C C . LEU A 1 79 ? -6.736 5.763 7.565 1.00 96.06 79 LEU A C 1
ATOM 627 O O . LEU A 1 79 ? -7.219 5.629 8.687 1.00 96.06 79 LEU A O 1
ATOM 631 N N . LEU A 1 80 ? -6.077 6.864 7.199 1.00 95.94 80 LEU A N 1
ATOM 632 C CA . LEU A 1 80 ? -5.867 8.011 8.086 1.00 95.94 80 LEU A CA 1
ATOM 633 C C . LEU A 1 80 ? -7.185 8.708 8.464 1.00 95.94 80 LEU A C 1
ATOM 635 O O . LEU A 1 80 ? -7.299 9.242 9.567 1.00 95.94 80 LEU A O 1
ATOM 639 N N . GLU A 1 81 ? -8.186 8.653 7.584 1.00 95.69 81 GLU A N 1
ATOM 640 C CA . GLU A 1 81 ? -9.541 9.177 7.805 1.00 95.69 81 GLU A CA 1
ATOM 641 C C . GLU A 1 81 ? -10.402 8.300 8.745 1.00 95.69 81 GLU A C 1
ATOM 643 O O . GLU A 1 81 ? -11.492 8.719 9.138 1.00 95.69 81 GLU A O 1
ATOM 648 N N . GLN A 1 82 ? -9.937 7.114 9.170 1.00 92.31 82 GLN A N 1
ATOM 649 C CA . GLN A 1 82 ? -10.667 6.235 10.100 1.00 92.31 82 GLN A CA 1
ATOM 650 C C . GLN A 1 82 ? -10.613 6.735 11.558 1.00 92.31 82 GLN A C 1
ATOM 652 O O . GLN A 1 82 ? -9.995 6.121 12.425 1.00 92.31 82 GLN A O 1
ATOM 657 N N . THR A 1 83 ? -11.292 7.844 11.863 1.00 86.62 83 THR A N 1
ATOM 658 C CA . THR A 1 83 ? -11.248 8.532 13.175 1.00 86.62 83 THR A CA 1
ATOM 659 C C . THR A 1 83 ? -11.665 7.684 14.379 1.00 86.62 83 THR A C 1
ATOM 661 O O . THR A 1 83 ? -11.299 8.013 15.502 1.00 86.62 83 THR A O 1
ATOM 664 N N . ARG A 1 84 ? -12.421 6.602 14.165 1.00 89.00 84 ARG A N 1
ATOM 665 C CA . ARG A 1 84 ? -12.918 5.701 15.221 1.00 89.00 84 ARG A CA 1
ATOM 666 C C . ARG A 1 84 ? -12.081 4.429 15.396 1.00 89.00 84 ARG A C 1
ATOM 668 O O . ARG A 1 84 ? -12.396 3.636 16.275 1.00 89.00 84 ARG A O 1
ATOM 675 N N . GLN A 1 85 ? -11.076 4.207 14.547 1.00 89.50 85 GLN A N 1
ATOM 676 C CA . GLN A 1 85 ? -10.273 2.982 14.509 1.00 89.50 85 GLN A CA 1
ATOM 677 C C . GLN A 1 85 ? -8.784 3.341 14.501 1.00 89.50 85 GLN A C 1
ATOM 679 O O . GLN A 1 85 ? -8.147 3.403 13.447 1.00 89.50 85 GLN A O 1
ATOM 684 N N . ASP A 1 86 ? -8.213 3.578 15.683 1.00 92.56 86 ASP A N 1
ATOM 685 C CA . ASP A 1 86 ? -6.816 4.016 15.811 1.00 92.56 86 ASP A CA 1
ATOM 686 C C . ASP A 1 86 ? -5.820 3.026 15.198 1.00 92.56 86 ASP A C 1
ATOM 688 O O . ASP A 1 86 ? -4.824 3.445 14.610 1.00 92.56 86 ASP A O 1
ATOM 692 N N . GLU A 1 87 ? -6.117 1.723 15.227 1.00 91.25 87 GLU A N 1
ATOM 693 C CA . GLU A 1 87 ? -5.283 0.714 14.569 1.00 91.25 87 GLU A CA 1
ATOM 694 C C . GLU A 1 87 ? -5.174 0.956 13.052 1.00 91.25 87 GLU A C 1
ATOM 696 O O . GLU A 1 87 ? -4.089 0.840 12.482 1.00 91.25 87 GLU A O 1
ATOM 701 N N . MET A 1 88 ? -6.268 1.352 12.390 1.00 92.75 88 MET A N 1
ATOM 702 C CA . MET A 1 88 ? -6.252 1.663 10.956 1.00 92.75 88 MET A CA 1
ATOM 703 C C . MET A 1 88 ? -5.446 2.928 10.669 1.00 92.75 88 MET A C 1
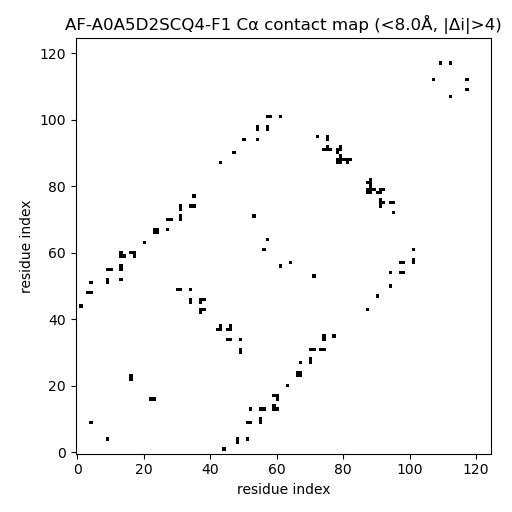ATOM 705 O O . MET A 1 88 ? -4.706 2.974 9.687 1.00 92.75 88 MET A O 1
ATOM 709 N N . ARG A 1 89 ? -5.523 3.928 11.551 1.00 95.19 89 ARG A N 1
ATOM 710 C CA . ARG A 1 89 ? -4.735 5.161 11.431 1.00 95.19 89 ARG A CA 1
ATOM 711 C C . ARG A 1 89 ? -3.244 4.891 11.605 1.00 95.19 89 ARG A C 1
ATOM 713 O O . ARG A 1 89 ? -2.455 5.342 10.781 1.00 95.19 89 ARG A O 1
ATOM 720 N N . ILE A 1 90 ? -2.860 4.104 12.614 1.00 93.12 90 ILE A N 1
ATOM 721 C CA . ILE A 1 90 ? -1.472 3.659 12.826 1.00 93.12 90 ILE A CA 1
ATOM 722 C C . ILE A 1 90 ? -0.969 2.906 11.593 1.00 93.12 90 ILE A C 1
ATOM 724 O O . ILE A 1 90 ? 0.132 3.158 11.104 1.00 93.12 90 ILE A O 1
ATOM 728 N N . LEU A 1 91 ? -1.795 2.014 11.048 1.00 91.38 91 LEU A N 1
ATOM 729 C CA . LEU A 1 91 ? -1.468 1.255 9.853 1.00 91.38 91 LEU A CA 1
ATOM 730 C C . LEU A 1 91 ? -1.287 2.166 8.619 1.00 91.38 91 LEU A C 1
ATOM 732 O O . LEU A 1 91 ? -0.343 1.973 7.852 1.00 91.38 91 LEU A O 1
ATOM 736 N N . GLY A 1 92 ? -2.130 3.192 8.464 1.00 93.62 92 GLY A N 1
ATOM 737 C CA . GLY A 1 92 ? -1.986 4.240 7.449 1.00 93.62 92 GLY A CA 1
ATOM 738 C C . GLY A 1 92 ? -0.690 5.043 7.600 1.00 93.62 92 GLY A C 1
ATOM 739 O O . GLY A 1 92 ? 0.022 5.235 6.615 1.00 93.62 92 GLY A O 1
ATOM 740 N N . CYS A 1 93 ? -0.331 5.440 8.825 1.00 94.06 93 CYS A N 1
ATOM 741 C CA . CYS A 1 93 ? 0.938 6.113 9.122 1.00 94.06 93 CYS A CA 1
ATOM 742 C C . CYS A 1 93 ? 2.144 5.235 8.763 1.00 94.06 93 CYS A C 1
ATOM 744 O O . CYS A 1 93 ? 3.059 5.696 8.086 1.00 94.06 93 CYS A O 1
ATOM 746 N N . ASN A 1 94 ? 2.128 3.960 9.158 1.00 90.31 94 ASN A N 1
ATOM 747 C CA . ASN A 1 94 ? 3.196 3.015 8.831 1.00 90.31 94 ASN A CA 1
ATOM 748 C C . ASN A 1 94 ? 3.342 2.836 7.315 1.00 90.31 94 ASN A C 1
ATOM 750 O O . ASN A 1 94 ? 4.454 2.853 6.794 1.00 90.31 94 ASN A O 1
ATOM 754 N N . ALA A 1 95 ? 2.225 2.709 6.593 1.00 90.88 95 ALA A N 1
ATOM 755 C CA . ALA A 1 95 ? 2.233 2.614 5.137 1.00 90.88 95 ALA A CA 1
ATOM 756 C C . ALA A 1 95 ? 2.771 3.895 4.476 1.00 90.88 95 ALA A C 1
ATOM 758 O O . ALA A 1 95 ? 3.536 3.797 3.518 1.00 90.88 95 ALA A O 1
ATOM 759 N N . LEU A 1 96 ? 2.437 5.077 5.007 1.00 93.44 96 LEU A N 1
ATOM 760 C CA . LEU A 1 96 ? 2.978 6.357 4.545 1.00 93.44 96 LEU A CA 1
ATOM 761 C C . LEU A 1 96 ? 4.490 6.446 4.769 1.00 93.44 96 LEU A C 1
ATOM 763 O O . LEU A 1 96 ? 5.214 6.822 3.853 1.00 93.44 96 LEU A O 1
ATOM 767 N N . VAL A 1 97 ? 4.978 6.055 5.948 1.00 88.81 97 VAL A N 1
ATOM 768 C CA . VAL A 1 97 ? 6.418 6.008 6.241 1.00 88.81 97 VAL A CA 1
ATOM 769 C C . VAL A 1 97 ? 7.129 5.016 5.327 1.00 88.81 97 VAL A C 1
ATOM 771 O O . VAL A 1 97 ? 8.182 5.352 4.806 1.00 88.81 97 VAL A O 1
ATOM 774 N N . CYS A 1 98 ? 6.562 3.835 5.061 1.00 86.12 98 CYS A N 1
ATOM 775 C CA . CYS A 1 98 ? 7.137 2.901 4.088 1.00 86.12 98 CYS A CA 1
ATOM 776 C C . CYS A 1 98 ? 7.159 3.486 2.670 1.00 86.12 98 CYS A C 1
ATOM 778 O O . CYS A 1 98 ? 8.164 3.365 1.980 1.00 86.12 98 CYS A O 1
ATOM 780 N N . PHE A 1 99 ? 6.078 4.137 2.239 1.00 88.69 99 PHE A N 1
ATOM 781 C CA . PHE A 1 99 ? 6.006 4.786 0.931 1.00 88.69 99 PHE A CA 1
ATOM 782 C C . PHE A 1 99 ? 7.064 5.889 0.791 1.00 88.69 99 PHE A C 1
ATOM 784 O O . PHE A 1 99 ? 7.798 5.921 -0.191 1.00 88.69 99 PHE A O 1
ATOM 791 N N . MET A 1 100 ? 7.197 6.750 1.804 1.00 85.25 100 MET A N 1
ATOM 792 C CA . MET A 1 100 ? 8.224 7.792 1.843 1.00 85.25 100 MET A CA 1
ATOM 793 C C . MET A 1 100 ? 9.629 7.208 1.972 1.00 85.25 100 MET A C 1
ATOM 795 O O . MET A 1 100 ? 10.529 7.698 1.315 1.00 85.25 100 MET A O 1
ATOM 799 N N . GLY A 1 101 ? 9.827 6.160 2.771 1.00 73.94 101 GLY A N 1
ATOM 800 C CA . GLY A 1 101 ? 11.114 5.492 2.981 1.00 73.94 101 GLY A CA 1
ATOM 801 C C . GLY A 1 101 ? 11.673 4.860 1.706 1.00 73.94 101 GLY A C 1
ATOM 802 O O . GLY A 1 101 ? 12.874 4.897 1.478 1.00 73.94 101 GLY A O 1
ATOM 803 N N . GLU A 1 102 ? 10.800 4.350 0.840 1.00 63.28 102 GLU A N 1
ATOM 804 C CA . GLU A 1 102 ? 11.172 3.776 -0.461 1.00 63.28 102 GLU A CA 1
ATOM 805 C C . GLU A 1 102 ? 11.409 4.856 -1.534 1.00 63.28 102 GLU A C 1
ATOM 807 O O . GLU A 1 102 ? 12.089 4.614 -2.527 1.00 63.28 102 GLU A O 1
ATOM 812 N N . HIS A 1 103 ? 10.913 6.073 -1.294 1.00 49.12 103 HIS A N 1
ATOM 813 C CA . HIS A 1 103 ? 11.247 7.295 -2.030 1.00 49.12 103 HIS A CA 1
ATOM 814 C C . HIS A 1 103 ? 12.409 8.092 -1.433 1.00 49.12 103 HIS A C 1
ATOM 816 O O . HIS A 1 103 ? 12.971 8.965 -2.100 1.00 49.12 103 HIS A O 1
ATOM 822 N N . CYS A 1 104 ? 12.760 7.827 -0.178 1.00 40.97 104 CYS A N 1
ATOM 823 C CA . CYS A 1 104 ? 13.819 8.504 0.539 1.00 40.97 104 CYS A CA 1
ATOM 824 C C . CYS A 1 104 ? 15.151 7.914 0.095 1.00 40.97 104 CYS A C 1
ATOM 826 O O . CYS A 1 104 ? 15.823 7.194 0.820 1.00 40.97 104 CYS A O 1
ATOM 828 N N . HIS A 1 105 ? 15.599 8.386 -1.061 1.00 36.94 105 HIS A N 1
ATOM 829 C CA . HIS A 1 105 ? 16.997 8.757 -1.220 1.00 36.94 105 HIS A CA 1
ATOM 830 C C . HIS A 1 105 ? 17.292 10.088 -0.488 1.00 36.94 105 HIS A C 1
ATOM 832 O O . HIS A 1 105 ? 18.150 10.859 -0.906 1.00 36.94 105 HIS A O 1
ATOM 838 N N . ILE A 1 106 ? 16.592 10.394 0.614 1.00 42.06 106 ILE A N 1
ATOM 839 C CA . ILE A 1 106 ? 17.175 11.236 1.650 1.00 42.06 106 ILE A CA 1
ATOM 840 C C . ILE A 1 106 ? 18.062 10.281 2.441 1.00 42.06 106 ILE A C 1
ATOM 842 O O . ILE A 1 106 ? 17.684 9.784 3.500 1.00 42.06 106 ILE A O 1
ATOM 846 N N . SER A 1 107 ? 19.259 10.022 1.915 1.00 37.94 107 SER A N 1
ATOM 847 C CA . SER A 1 107 ? 20.395 9.940 2.816 1.00 37.94 107 SER A CA 1
ATOM 848 C C . SER A 1 107 ? 20.362 11.257 3.587 1.00 37.94 107 SER A C 1
ATOM 850 O O . SER A 1 107 ? 20.856 12.279 3.121 1.00 37.94 107 SER A O 1
ATOM 852 N N . MET A 1 108 ? 19.713 11.280 4.752 1.00 46.66 108 MET A N 1
ATOM 853 C CA . MET A 1 108 ? 20.282 12.072 5.822 1.00 46.66 108 MET A CA 1
ATOM 854 C C . MET A 1 108 ? 21.577 11.329 6.077 1.00 46.66 108 MET A C 1
ATOM 856 O O . MET A 1 108 ? 21.592 10.355 6.828 1.00 46.66 108 MET A O 1
ATOM 860 N N . ASP A 1 109 ? 22.635 11.714 5.357 1.00 50.72 109 ASP A N 1
ATOM 861 C CA . ASP A 1 109 ? 23.978 11.386 5.796 1.00 50.72 109 ASP A CA 1
ATOM 862 C C . ASP A 1 109 ? 23.972 11.747 7.273 1.00 50.72 109 ASP A C 1
ATOM 864 O O . ASP A 1 109 ? 23.593 12.868 7.626 1.00 50.72 109 ASP A O 1
ATOM 868 N N . PHE A 1 110 ? 24.264 10.792 8.151 1.00 55.75 110 PHE A N 1
ATOM 869 C CA . PHE A 1 110 ? 24.267 11.059 9.586 1.00 55.75 110 PHE A CA 1
ATOM 870 C C . PHE A 1 110 ? 25.129 12.297 9.878 1.00 55.75 110 PHE A C 1
ATOM 872 O O . PHE A 1 110 ? 24.752 13.137 10.689 1.00 55.75 110 PHE A O 1
ATOM 879 N N . ASP A 1 111 ? 26.194 12.480 9.093 1.00 59.31 111 ASP A N 1
ATOM 880 C CA . ASP A 1 111 ? 27.109 13.623 9.086 1.00 59.31 111 ASP A CA 1
ATOM 881 C C . ASP A 1 111 ? 26.474 14.968 8.681 1.00 59.31 111 ASP A C 1
ATOM 883 O O . ASP A 1 111 ? 27.006 16.026 9.012 1.00 59.31 111 ASP A O 1
ATOM 887 N N . SER A 1 112 ? 25.330 14.950 7.993 1.00 58.28 112 SER A N 1
ATOM 888 C CA . SER A 1 112 ? 24.555 16.138 7.600 1.00 58.28 112 SER A CA 1
ATOM 889 C C . SER A 1 112 ? 23.559 16.604 8.670 1.00 58.28 112 SER A C 1
ATOM 891 O O . SER A 1 112 ? 23.029 17.716 8.577 1.00 58.28 112 SER A O 1
ATOM 893 N N . LEU A 1 113 ? 23.304 15.795 9.707 1.00 68.38 113 LEU A N 1
ATOM 894 C CA . LEU A 1 113 ? 22.434 16.188 10.814 1.00 68.38 113 LEU A CA 1
ATOM 895 C C . LEU A 1 113 ? 23.142 17.184 11.746 1.00 68.38 113 LEU A C 1
ATOM 897 O O . LEU A 1 113 ? 24.325 17.024 12.055 1.00 68.38 113 LEU A O 1
ATOM 901 N N . PRO A 1 114 ? 22.426 18.188 12.288 1.00 79.81 114 PRO A N 1
ATOM 902 C CA . PRO A 1 114 ? 22.974 19.030 13.342 1.00 79.81 114 PRO A CA 1
ATOM 903 C C . PRO A 1 114 ? 23.438 18.172 14.526 1.00 79.81 114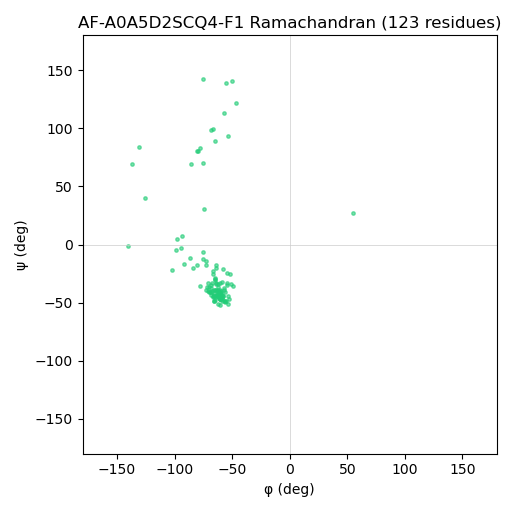 PRO A C 1
ATOM 905 O O . PRO A 1 114 ? 22.725 17.260 14.948 1.00 79.81 114 PRO A O 1
ATOM 908 N N . ARG A 1 115 ? 24.598 18.503 15.115 1.00 73.75 115 ARG A N 1
ATOM 909 C CA . ARG A 1 115 ? 25.211 17.727 16.217 1.00 73.75 115 ARG A CA 1
ATOM 910 C C . ARG A 1 115 ? 24.270 17.440 17.393 1.00 73.75 115 ARG A C 1
ATOM 912 O O . ARG A 1 115 ? 24.483 16.481 18.127 1.00 73.75 115 ARG A O 1
ATOM 919 N N . SER A 1 116 ? 23.247 18.268 17.603 1.00 83.50 116 SER A N 1
ATOM 920 C CA . SER A 1 116 ? 22.221 18.037 18.624 1.00 83.50 116 SER A CA 1
ATOM 921 C C . SER A 1 116 ? 21.424 16.754 18.382 1.00 83.50 116 SER A C 1
ATOM 923 O O . SER A 1 116 ? 21.147 16.038 19.336 1.00 83.50 116 SER A O 1
ATOM 925 N N . TYR A 1 117 ? 21.095 16.437 17.130 1.00 75.25 117 TYR A N 1
ATOM 926 C CA . TYR A 1 117 ? 20.347 15.233 16.765 1.00 75.25 117 TYR A CA 1
ATOM 927 C C . TYR A 1 117 ? 21.230 13.981 16.765 1.00 75.25 117 TYR A C 1
ATOM 929 O O . TYR A 1 117 ? 20.784 12.930 17.217 1.00 75.25 117 TYR A O 1
ATOM 937 N N . GLN A 1 118 ? 22.498 14.104 16.357 1.00 74.19 118 GLN A N 1
ATOM 938 C CA . GLN A 1 118 ? 23.477 13.008 16.433 1.00 74.19 118 GLN A CA 1
ATOM 939 C C . GLN A 1 118 ? 23.659 12.513 17.877 1.00 74.19 118 GLN A C 1
ATOM 941 O O . GLN A 1 118 ? 23.559 11.319 18.139 1.00 74.19 118 GLN A O 1
ATOM 946 N N . LYS A 1 119 ? 23.801 13.442 18.835 1.00 76.12 119 LYS A N 1
ATOM 947 C CA . LYS A 1 119 ? 23.917 13.117 20.267 1.00 76.12 119 LYS A CA 1
ATOM 948 C C . LYS A 1 119 ? 22.703 12.386 20.835 1.00 76.12 119 LYS A C 1
ATOM 950 O O . LYS A 1 119 ? 22.852 11.585 21.749 1.00 76.12 119 LYS A O 1
ATOM 955 N N . ILE A 1 120 ? 21.502 12.681 20.336 1.00 78.19 120 ILE A N 1
ATOM 956 C CA . ILE A 1 120 ? 20.277 12.002 20.780 1.00 78.19 120 ILE A CA 1
ATOM 957 C C . ILE A 1 120 ? 20.280 10.548 20.301 1.00 78.19 120 ILE A C 1
ATOM 959 O O . ILE A 1 120 ? 19.912 9.663 21.064 1.00 78.19 120 ILE A O 1
ATOM 963 N N . TYR A 1 121 ? 20.721 10.304 19.065 1.00 65.81 121 TYR A N 1
ATOM 964 C CA . TYR A 1 121 ? 20.831 8.956 18.512 1.00 65.81 121 TYR A CA 1
ATOM 965 C C . TYR A 1 121 ? 21.889 8.121 19.249 1.00 65.81 121 TYR A C 1
ATOM 967 O O . TYR A 1 121 ? 21.616 6.987 19.627 1.00 65.81 121 TYR A O 1
ATOM 975 N N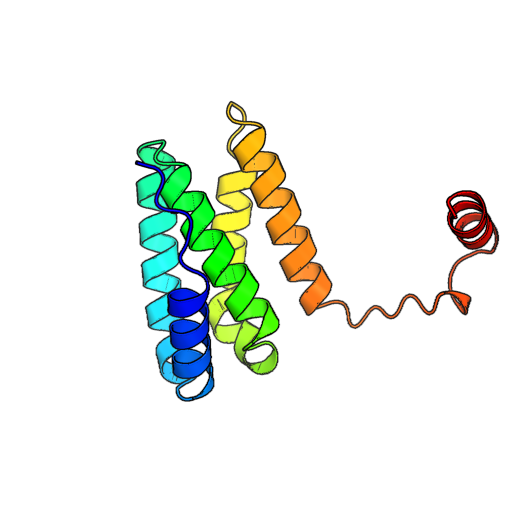 . GLU A 1 122 ? 23.060 8.704 19.526 1.00 71.25 122 GLU A N 1
ATOM 976 C CA . GLU A 1 122 ? 24.127 8.060 20.309 1.00 71.25 122 GLU A CA 1
ATOM 977 C C . GLU A 1 122 ? 23.714 7.772 21.758 1.00 71.25 122 GLU A C 1
ATOM 979 O O . GLU A 1 122 ? 24.139 6.776 22.323 1.00 71.25 122 GLU A O 1
ATOM 984 N N . ALA A 1 123 ? 22.873 8.614 22.364 1.00 70.94 123 ALA A N 1
ATOM 985 C CA . ALA A 1 123 ? 22.376 8.399 23.723 1.00 70.94 123 ALA A CA 1
ATOM 986 C C . ALA A 1 123 ? 21.295 7.307 23.821 1.00 70.94 123 ALA A C 1
ATOM 988 O O . ALA A 1 123 ? 20.924 6.912 24.927 1.00 70.94 123 ALA A O 1
ATOM 989 N N . TRP A 1 124 ? 20.746 6.863 22.688 1.00 54.12 124 TRP A N 1
ATOM 990 C CA . TRP A 1 124 ? 19.695 5.847 22.629 1.00 54.12 124 TRP A CA 1
ATOM 991 C C . TRP A 1 124 ? 20.243 4.426 22.407 1.00 54.12 124 TRP A C 1
ATOM 993 O O . TRP A 1 124 ? 19.461 3.475 22.400 1.00 54.12 124 TRP A O 1
ATOM 1003 N N . HIS A 1 125 ? 21.561 4.276 22.234 1.00 43.03 125 HIS A N 1
ATOM 1004 C CA . HIS A 1 125 ? 22.248 3.009 21.976 1.00 43.03 125 HIS A CA 1
ATOM 1005 C C . HIS A 1 125 ? 23.334 2.725 23.024 1.00 43.03 125 HIS A C 1
ATOM 1007 O O . HIS A 1 125 ? 23.633 1.521 23.220 1.00 43.03 125 HIS A O 1
#

InterPro domains:
  IPR049152 EFR3-like, armadillo repeat [PF21052] (21-101)
  IPR055296 SEMI-ROLLED LEAF 2-like [PTHR46087] (2-99)

pLDDT: mean 84.3, std 16.07, range [34.47, 97.44]

Organism: Gossypium mustelinum (NCBI:txid34275)

Sequence (125 aa):
MDAEPNDRKIGKLCEYALRNPLRIPKITSNLEQRCFKDLRNENFGCVKAVLCIYRKLLSSCKEQMPLFASCLLGIIRALLEQTRQDEMRILGCNALVCFMGEHCHISMDFDSLPRSYQKIYEAWH

Secondary structure (DSSP, 8-state):
------HHHHHHHHHHHHH-GGGHHHHHHHHHHHHHHHHHTT-HHHHHHHHHHHHHHHHH-GGGGGGTHHHHHHHHHHHHT-TT-HHHHHHHHHHHHHHHHHH------GGGS-HHHHHHHHTT-